Protein AF-A0A2T2STQ1-F1 (afdb_monomer_lite)

Foldseek 3Di:
DDDDDDDDDDDPPPPPVPPVVPPPPPPVPPPPDPDPVPDDDDDDPVVVVVVVVVVVVVCVVVDDDPLCVLVPQDDPVDDDDPPQAGEDDDDPPDDPVVVLVVVPVVDDPVSSRNYDD

pLDDT: mean 80.66, std 19.67, range [35.16, 97.75]

Radius of gyration: 33.22 Å; chains: 1; bounding box: 79×61×68 Å

Secondary structure (DSSP, 8-state):
-------------SSSSSSSTTS--------PPPPGGG--PPPPHHHHHHHHHHHHHHHHHH---GGGHHHHS--TTS---TTSPEE----TTS-HHHHHHHHHHHS-HHHHTTEE-

Structure (mmCIF, N/CA/C/O backbone):
data_AF-A0A2T2STQ1-F1
#
_entry.id   AF-A0A2T2STQ1-F1
#
loop_
_atom_site.group_PDB
_atom_site.id
_atom_site.type_symbol
_atom_site.label_atom_id
_atom_site.label_alt_id
_atom_site.label_comp_id
_atom_site.label_asym_id
_atom_site.label_entity_id
_atom_site.label_seq_id
_atom_site.pdbx_PDB_ins_code
_atom_site.Cartn_x
_atom_site.Cartn_y
_atom_site.Cartn_z
_atom_site.occupancy
_atom_site.B_iso_or_equiv
_atom_site.auth_seq_id
_atom_site.auth_comp_id
_atom_site.auth_asym_id
_atom_site.auth_atom_id
_atom_site.pdbx_PDB_model_num
ATOM 1 N N . MET A 1 1 ? -58.374 -45.430 -30.565 1.00 35.16 1 MET A N 1
ATOM 2 C CA . MET A 1 1 ? -58.250 -46.541 -31.530 1.00 35.16 1 MET A CA 1
ATOM 3 C C . MET A 1 1 ? -57.793 -45.942 -32.848 1.00 35.16 1 MET A C 1
ATOM 5 O O . MET A 1 1 ? -58.450 -45.009 -33.277 1.00 35.16 1 MET A O 1
ATOM 9 N N . SER A 1 2 ? -56.665 -46.427 -33.379 1.00 43.69 2 SER A N 1
ATOM 10 C CA . SER A 1 2 ? -56.074 -46.174 -34.712 1.00 43.69 2 SER A CA 1
ATOM 11 C C . SER A 1 2 ? -55.923 -44.710 -35.171 1.00 43.69 2 SER A C 1
ATOM 13 O O . SER A 1 2 ? -56.900 -44.004 -35.350 1.00 43.69 2 SER A O 1
ATOM 15 N N . MET A 1 3 ? -54.718 -44.139 -35.254 1.00 40.00 3 MET A N 1
ATOM 16 C CA . MET A 1 3 ? -53.593 -44.450 -36.160 1.00 40.00 3 MET A CA 1
ATOM 17 C C . MET A 1 3 ? -53.834 -43.956 -37.600 1.00 40.00 3 MET A C 1
ATOM 19 O O . MET A 1 3 ? -54.911 -44.139 -38.153 1.00 40.00 3 MET A O 1
ATOM 23 N N . MET A 1 4 ? -52.740 -43.440 -38.181 1.00 37.62 4 MET A N 1
ATOM 24 C CA . MET A 1 4 ? -52.478 -43.082 -39.587 1.00 37.62 4 MET A CA 1
ATOM 25 C C . MET A 1 4 ? -52.804 -41.638 -39.999 1.00 37.62 4 MET A C 1
ATOM 27 O O . MET A 1 4 ? -53.871 -41.128 -39.708 1.00 37.62 4 MET A O 1
ATOM 31 N N . HIS A 1 5 ? -52.008 -40.934 -40.804 1.00 41.00 5 HIS A N 1
ATOM 32 C CA . HIS A 1 5 ? -50.563 -40.847 -41.062 1.00 41.00 5 HIS A CA 1
ATOM 33 C C . HIS A 1 5 ? -50.435 -39.790 -42.173 1.00 41.00 5 HIS A C 1
ATOM 35 O O . HIS A 1 5 ? -51.095 -39.949 -43.193 1.00 41.00 5 HIS A O 1
ATOM 41 N N . ARG A 1 6 ? -49.482 -38.850 -42.033 1.00 47.34 6 ARG A N 1
ATOM 42 C CA . ARG A 1 6 ? -48.804 -38.100 -43.124 1.00 47.34 6 ARG A CA 1
ATOM 43 C C . ARG A 1 6 ? -49.718 -37.161 -43.961 1.00 47.34 6 ARG A C 1
ATOM 45 O O . ARG A 1 6 ? -50.908 -37.353 -44.071 1.00 47.34 6 ARG A O 1
ATOM 52 N N . ALA A 1 7 ? -49.257 -36.078 -44.574 1.00 47.31 7 ALA A N 1
ATOM 53 C CA . ALA A 1 7 ? -47.923 -35.702 -44.994 1.00 47.31 7 ALA A CA 1
ATOM 54 C C . ALA A 1 7 ? -47.813 -34.170 -45.108 1.00 47.31 7 ALA A C 1
ATOM 56 O O . ALA A 1 7 ? -48.768 -33.494 -45.469 1.00 47.31 7 ALA A O 1
ATOM 57 N N . SER A 1 8 ? -46.591 -33.685 -44.890 1.00 58.44 8 SER A N 1
ATOM 58 C CA . SER A 1 8 ? -45.839 -32.859 -45.840 1.00 58.44 8 SER A CA 1
ATOM 59 C C . SER A 1 8 ? -46.556 -31.686 -46.514 1.00 58.44 8 SER A C 1
ATOM 61 O O . SER A 1 8 ? -47.348 -31.865 -47.437 1.00 58.44 8 SER A O 1
ATOM 63 N N . ARG A 1 9 ? -46.106 -30.480 -46.152 1.00 54.28 9 ARG A N 1
ATOM 64 C CA . ARG A 1 9 ? -45.604 -29.468 -47.099 1.00 54.28 9 ARG A CA 1
ATOM 65 C C . ARG A 1 9 ? -44.900 -28.366 -46.308 1.00 54.28 9 ARG A C 1
ATOM 67 O O . ARG A 1 9 ? -45.473 -27.327 -45.999 1.00 54.28 9 ARG A O 1
ATOM 74 N N . TRP A 1 10 ? -43.635 -28.616 -45.974 1.00 50.09 10 TRP A N 1
ATOM 75 C CA . TRP A 1 10 ? -42.689 -27.550 -45.657 1.00 50.09 10 TRP A CA 1
ATOM 76 C C . TRP A 1 10 ? -42.595 -26.631 -46.877 1.00 50.09 10 TRP A C 1
ATOM 78 O O . TRP A 1 10 ? -42.087 -27.027 -47.924 1.00 50.09 10 TRP A O 1
ATOM 88 N N . ARG A 1 11 ? -43.140 -25.418 -46.763 1.00 52.25 11 ARG A N 1
ATOM 89 C CA . ARG A 1 11 ? -42.864 -24.344 -47.716 1.00 52.25 11 ARG A CA 1
ATOM 90 C C . ARG A 1 11 ? -41.551 -23.677 -47.288 1.00 52.25 11 ARG A C 1
ATOM 92 O O . ARG A 1 11 ? -41.442 -23.278 -46.129 1.00 52.25 11 ARG A O 1
ATOM 99 N N . PRO A 1 12 ? -40.548 -23.595 -48.177 1.00 46.56 12 PRO A N 1
ATOM 100 C CA . PRO A 1 12 ? -39.194 -23.188 -47.834 1.00 46.56 12 PRO A CA 1
ATOM 101 C C . PRO A 1 12 ? -39.130 -21.664 -47.708 1.00 46.56 12 PRO A C 1
ATOM 103 O O . PRO A 1 12 ? -38.750 -20.969 -48.641 1.00 46.56 12 PRO A O 1
ATOM 106 N N . LEU A 1 13 ? -39.511 -21.135 -46.546 1.00 48.28 13 LEU A N 1
ATOM 107 C CA . LEU A 1 13 ? -39.295 -19.725 -46.199 1.00 48.28 13 LEU A CA 1
ATOM 108 C C . LEU A 1 13 ? -38.032 -19.530 -45.336 1.00 48.28 13 LEU A C 1
ATOM 110 O O . LEU A 1 13 ? -37.905 -18.539 -44.632 1.00 48.28 13 LEU A O 1
ATOM 114 N N . GLY A 1 14 ? -37.113 -20.503 -45.345 1.00 48.06 14 GLY A N 1
ATOM 115 C CA . GLY A 1 14 ? -35.886 -20.495 -44.536 1.00 48.06 14 GLY A CA 1
ATOM 116 C C . GLY A 1 14 ? -34.608 -20.134 -45.299 1.00 48.06 14 GLY A C 1
ATOM 117 O O . GLY A 1 14 ? -33.546 -20.078 -44.695 1.00 48.06 14 GLY A O 1
ATOM 118 N N . LEU A 1 15 ? -34.680 -19.900 -46.614 1.00 50.19 15 LEU A N 1
ATOM 119 C CA . LEU A 1 15 ? -33.489 -19.761 -47.469 1.00 50.19 15 LEU A CA 1
ATOM 120 C C . LEU A 1 15 ? -33.239 -18.349 -48.016 1.00 50.19 15 LEU A C 1
ATOM 122 O O . LEU A 1 15 ? -32.297 -18.154 -48.773 1.00 50.19 15 LEU A O 1
ATOM 126 N N . LEU A 1 16 ? -34.021 -17.351 -47.593 1.00 47.16 16 LEU A N 1
ATOM 127 C CA . LEU A 1 16 ? -33.822 -15.950 -47.996 1.00 47.16 16 LEU A CA 1
ATOM 128 C C . LEU A 1 16 ? -33.414 -15.015 -46.846 1.00 47.16 16 LEU A C 1
ATOM 130 O O . LEU A 1 16 ? -33.264 -13.820 -47.065 1.00 47.16 16 LEU A O 1
ATOM 134 N N . LEU A 1 17 ? -33.166 -15.553 -45.643 1.00 44.94 17 LEU A N 1
ATOM 135 C CA . LEU A 1 17 ? -32.626 -14.786 -44.507 1.00 44.94 17 LEU A CA 1
ATOM 136 C C . LEU A 1 17 ? -31.167 -15.135 -44.151 1.00 44.94 17 LEU A C 1
ATOM 138 O O . LEU A 1 17 ? -30.590 -14.519 -43.263 1.00 44.94 17 LEU A O 1
ATOM 142 N N . LEU A 1 18 ? -30.561 -16.110 -44.837 1.00 46.88 18 LEU A N 1
ATOM 143 C CA . LEU A 1 18 ? -29.187 -16.577 -44.584 1.00 46.88 18 LEU A CA 1
ATOM 144 C C . LEU A 1 18 ? -28.163 -16.100 -45.628 1.00 46.88 18 LEU A C 1
ATOM 146 O O . LEU A 1 18 ? -26.974 -16.348 -45.466 1.00 46.88 18 LEU A O 1
ATOM 150 N N . ALA A 1 19 ? -28.594 -15.381 -46.669 1.00 46.22 19 ALA A N 1
ATOM 151 C CA . ALA A 1 19 ? -27.698 -14.839 -47.696 1.00 46.22 19 ALA A CA 1
ATOM 152 C C . ALA A 1 19 ? -27.248 -13.386 -47.433 1.00 46.22 19 ALA A C 1
ATOM 154 O O . ALA A 1 19 ? -26.395 -12.877 -48.152 1.00 46.22 19 ALA A O 1
ATOM 155 N N . THR A 1 20 ? -27.775 -12.712 -46.405 1.00 47.44 20 THR A N 1
ATOM 156 C CA . THR A 1 20 ? -27.404 -11.322 -46.067 1.00 47.44 20 THR A CA 1
ATOM 157 C C . THR A 1 20 ? -26.414 -11.198 -44.907 1.00 47.44 20 THR A C 1
ATOM 159 O O . THR A 1 20 ? -25.886 -10.115 -44.686 1.00 47.44 20 THR A O 1
ATOM 162 N N . LEU A 1 21 ? -26.088 -12.289 -44.204 1.00 47.88 21 LEU A N 1
ATOM 163 C CA . LEU A 1 21 ? -25.093 -12.287 -43.117 1.00 47.88 21 LEU A CA 1
ATOM 164 C C . LEU A 1 21 ? -23.650 -12.567 -43.576 1.00 47.88 21 LEU A C 1
ATOM 166 O O . LEU A 1 21 ? -22.741 -12.563 -42.753 1.00 47.88 21 LEU A O 1
ATOM 170 N N . ALA A 1 22 ? -23.427 -12.786 -44.875 1.00 49.31 22 ALA A N 1
ATOM 171 C CA . ALA A 1 22 ? -22.104 -13.079 -45.436 1.00 49.31 22 ALA A CA 1
ATOM 172 C C . ALA A 1 22 ? -21.479 -11.917 -46.233 1.00 49.31 22 ALA A C 1
ATOM 174 O O . ALA A 1 22 ? -20.391 -12.076 -46.777 1.00 49.31 22 ALA A O 1
ATOM 175 N N . LEU A 1 23 ? -22.109 -10.736 -46.272 1.00 49.59 23 LEU A N 1
ATOM 176 C CA . LEU A 1 23 ? -21.395 -9.495 -46.585 1.00 49.59 23 LEU A CA 1
ATOM 177 C C . LEU A 1 23 ? -20.936 -8.894 -45.262 1.00 49.59 23 LEU A C 1
ATOM 179 O O . LEU A 1 23 ? -21.501 -7.924 -44.764 1.00 49.59 23 LEU A O 1
ATOM 183 N N . GLY A 1 24 ? -19.935 -9.541 -44.663 1.00 47.22 24 GLY A N 1
ATOM 184 C CA . GLY A 1 24 ? -19.193 -8.957 -43.561 1.00 47.22 24 GLY A CA 1
ATOM 185 C C . GLY A 1 24 ? -18.721 -7.583 -44.006 1.00 47.22 24 GLY A C 1
ATOM 186 O O . GLY A 1 24 ? -17.944 -7.472 -44.955 1.00 47.22 24 GLY A O 1
ATOM 187 N N . SER A 1 25 ? -19.237 -6.545 -43.353 1.00 53.44 25 SER A N 1
ATOM 188 C CA . SER A 1 25 ? -18.688 -5.203 -43.424 1.00 53.44 25 SER A CA 1
ATOM 189 C C . SER A 1 25 ? -17.228 -5.290 -43.004 1.00 53.44 25 SER A C 1
ATOM 191 O O . SER A 1 25 ? -16.892 -5.156 -41.830 1.00 53.44 25 SER A O 1
ATOM 193 N N . GLY A 1 26 ? -16.352 -5.504 -43.981 1.00 52.03 26 GLY A N 1
ATOM 194 C CA . GLY A 1 26 ? -14.968 -5.083 -43.938 1.00 52.03 26 GLY A CA 1
ATOM 195 C C . GLY A 1 26 ? -14.961 -3.563 -43.927 1.00 52.03 26 GLY A C 1
ATOM 196 O O . GLY A 1 26 ? -14.528 -2.928 -44.882 1.00 52.03 26 GLY A O 1
ATOM 197 N N . ALA A 1 27 ? -15.481 -2.968 -42.852 1.00 57.50 27 ALA A N 1
ATOM 198 C CA . ALA A 1 27 ? -15.001 -1.677 -42.433 1.00 57.50 27 ALA A CA 1
ATOM 199 C C . ALA A 1 27 ? -13.532 -1.935 -42.112 1.00 57.50 27 ALA A C 1
ATOM 201 O O . ALA A 1 27 ? -13.199 -2.431 -41.036 1.00 57.50 27 ALA A O 1
ATOM 202 N N . ALA A 1 28 ? -12.665 -1.699 -43.099 1.00 59.12 28 ALA A N 1
ATOM 203 C CA . ALA A 1 28 ? -11.269 -1.442 -42.834 1.00 59.12 28 ALA A CA 1
ATOM 204 C C . ALA A 1 28 ? -11.284 -0.431 -41.693 1.00 59.12 28 ALA A C 1
ATOM 206 O O . ALA A 1 28 ? -11.783 0.683 -41.875 1.00 59.12 28 ALA A O 1
ATOM 207 N N . MET A 1 29 ? -10.885 -0.863 -40.492 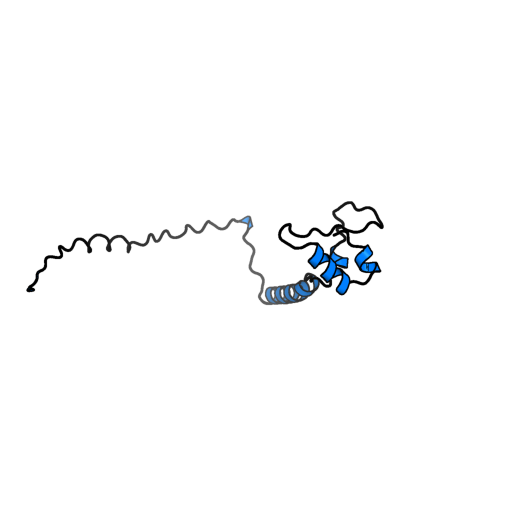1.00 62.56 29 MET A N 1
ATOM 208 C CA . MET A 1 29 ? -10.745 0.058 -39.379 1.00 62.56 29 MET A CA 1
ATOM 209 C C . MET A 1 29 ? -9.876 1.183 -39.915 1.00 62.56 29 MET A C 1
ATOM 211 O O . MET A 1 29 ? -8.752 0.928 -40.347 1.00 62.56 29 MET A O 1
ATOM 215 N N . ALA A 1 30 ? -10.435 2.390 -40.002 1.00 63.69 30 ALA A N 1
ATOM 216 C CA . ALA A 1 30 ? -9.681 3.553 -40.413 1.00 63.69 30 ALA A CA 1
ATOM 217 C C . ALA A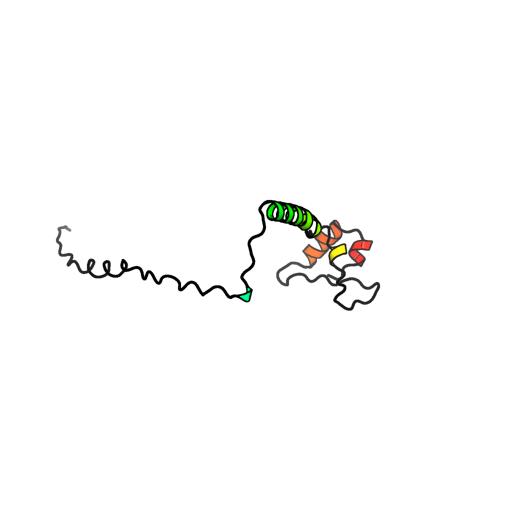 1 30 ? -8.552 3.685 -39.394 1.00 63.69 30 ALA A C 1
ATOM 219 O O . ALA A 1 30 ? -8.778 4.086 -38.253 1.00 63.69 30 ALA A O 1
ATOM 220 N N . GLN A 1 31 ? -7.361 3.232 -39.777 1.00 65.94 31 GLN A N 1
ATOM 221 C CA . GLN A 1 31 ? -6.183 3.295 -38.939 1.00 65.94 31 GLN A CA 1
ATOM 222 C C . GLN A 1 31 ? -5.914 4.786 -38.766 1.00 65.94 31 GLN A C 1
ATOM 224 O O . GLN A 1 31 ? -5.542 5.462 -39.727 1.00 65.94 31 GLN A O 1
ATOM 229 N N . GLN A 1 32 ? -6.231 5.319 -37.582 1.00 66.81 32 GLN A N 1
ATOM 230 C CA . GLN A 1 32 ? -6.003 6.725 -37.275 1.00 66.81 32 GLN A CA 1
ATOM 231 C C . GLN A 1 32 ? -4.551 7.046 -37.621 1.00 66.81 32 GLN A C 1
ATOM 233 O O . GLN A 1 32 ? -3.638 6.309 -37.237 1.00 66.81 32 GLN A O 1
ATOM 238 N N . ALA A 1 33 ? -4.352 8.107 -38.407 1.00 74.44 33 ALA A N 1
ATOM 239 C CA . ALA A 1 33 ? -3.018 8.533 -38.788 1.00 74.44 33 ALA A CA 1
ATOM 240 C C . ALA A 1 33 ? -2.203 8.744 -37.500 1.00 74.44 33 ALA A C 1
ATOM 242 O O . ALA A 1 33 ? -2.676 9.456 -36.611 1.00 74.44 33 ALA A O 1
ATOM 243 N N . PRO A 1 34 ? -1.026 8.108 -37.363 1.00 72.56 34 PRO A N 1
ATOM 244 C CA . PRO A 1 34 ? -0.253 8.194 -36.135 1.00 72.56 34 PRO A CA 1
ATOM 245 C C . PRO A 1 34 ? 0.109 9.653 -35.868 1.00 72.56 34 PRO A C 1
ATOM 247 O O . PRO A 1 34 ? 0.665 10.317 -36.754 1.00 72.56 34 PRO A O 1
ATOM 250 N N . ASP A 1 35 ? -0.213 10.125 -34.662 1.00 79.62 35 ASP A N 1
ATOM 251 C CA . ASP A 1 35 ? 0.093 11.475 -34.196 1.00 79.62 35 ASP A CA 1
ATOM 252 C C . ASP A 1 35 ? 1.603 11.731 -34.376 1.00 79.62 35 ASP A C 1
ATOM 254 O O . ASP A 1 35 ? 2.422 10.932 -33.908 1.00 79.62 35 ASP A O 1
ATOM 258 N N . PRO A 1 36 ? 2.017 12.798 -35.086 1.00 75.62 36 PRO A N 1
ATOM 259 C CA . PRO A 1 36 ? 3.432 13.088 -35.301 1.00 75.62 36 PRO A CA 1
ATOM 260 C C . PRO A 1 36 ? 4.221 13.238 -33.991 1.00 75.62 36 PRO A C 1
ATOM 262 O O . PRO A 1 36 ? 5.429 13.013 -34.003 1.00 75.62 36 PRO A O 1
ATOM 265 N N . THR A 1 37 ? 3.561 13.551 -32.870 1.00 78.19 37 THR A N 1
ATOM 266 C CA . THR A 1 37 ? 4.187 13.668 -31.543 1.00 78.19 37 THR A CA 1
ATOM 267 C C . THR A 1 37 ? 4.467 12.324 -30.863 1.00 78.19 37 THR A C 1
ATOM 269 O O . THR A 1 37 ? 5.274 12.272 -29.939 1.00 78.19 37 THR A O 1
ATOM 272 N N . THR A 1 38 ? 3.883 11.217 -31.337 1.00 79.75 38 THR A N 1
ATOM 273 C CA . THR A 1 38 ? 4.126 9.860 -30.797 1.00 79.75 38 THR A CA 1
ATOM 274 C C . THR A 1 38 ? 5.096 9.034 -31.642 1.00 79.75 38 THR A C 1
ATOM 276 O O . THR A 1 38 ? 5.333 7.858 -31.358 1.00 79.75 38 THR A O 1
ATOM 279 N N . ARG A 1 39 ? 5.713 9.627 -32.674 1.00 79.25 39 ARG A N 1
ATOM 280 C CA . ARG A 1 39 ? 6.720 8.941 -33.495 1.00 79.25 39 ARG A CA 1
ATOM 281 C C . ARG A 1 39 ? 8.069 8.923 -32.792 1.00 79.25 39 ARG A C 1
ATOM 283 O O . ARG A 1 39 ? 8.863 9.851 -32.910 1.00 79.25 39 ARG A O 1
ATOM 290 N N . VAL A 1 40 ? 8.341 7.817 -32.113 1.00 82.75 40 VAL A N 1
ATOM 291 C CA . VAL A 1 40 ? 9.648 7.519 -31.526 1.00 82.75 40 VAL A CA 1
ATOM 292 C C . VAL A 1 40 ? 10.297 6.398 -32.328 1.00 82.75 40 VAL A C 1
ATOM 294 O O . VAL A 1 40 ? 9.643 5.408 -32.658 1.00 82.75 40 VAL A O 1
ATOM 297 N N . ALA A 1 41 ? 11.578 6.552 -32.672 1.00 88.12 41 ALA A N 1
ATOM 298 C CA . ALA A 1 41 ? 12.327 5.462 -33.286 1.00 88.12 41 ALA A CA 1
ATOM 299 C C . ALA A 1 41 ? 12.361 4.262 -32.321 1.00 88.12 41 ALA A C 1
ATOM 301 O O . ALA A 1 41 ? 12.564 4.466 -31.117 1.00 88.12 41 ALA A O 1
ATOM 302 N N . PRO A 1 42 ? 12.165 3.025 -32.811 1.00 87.56 42 PRO A N 1
ATOM 303 C CA . PRO A 1 42 ? 12.228 1.856 -31.950 1.00 87.56 42 PRO A CA 1
ATOM 304 C C . PRO A 1 42 ? 13.637 1.719 -31.348 1.00 87.56 42 PRO A C 1
ATOM 306 O O . PRO A 1 42 ? 14.628 2.026 -32.019 1.00 87.56 42 PRO A O 1
ATOM 309 N N . PRO A 1 43 ? 13.753 1.274 -30.085 1.00 91.19 43 PRO A N 1
ATOM 310 C CA . PRO A 1 43 ? 15.049 1.043 -29.459 1.00 91.19 43 PRO A CA 1
ATOM 311 C C . PRO A 1 43 ? 15.818 -0.071 -30.182 1.00 91.19 43 PRO A C 1
ATOM 313 O O . PRO A 1 43 ? 15.220 -0.981 -30.759 1.00 91.19 43 PRO A O 1
ATOM 316 N N . THR A 1 44 ? 17.152 -0.021 -30.120 1.00 96.06 44 THR A N 1
ATOM 317 C CA . THR A 1 44 ? 17.987 -1.124 -30.616 1.00 96.06 44 THR A CA 1
ATOM 318 C C . THR A 1 44 ? 17.745 -2.392 -29.786 1.00 96.06 44 THR A C 1
ATOM 320 O O . THR A 1 44 ? 17.336 -2.278 -28.622 1.00 96.06 44 THR A O 1
ATOM 323 N N . PRO A 1 45 ? 18.004 -3.594 -30.333 1.00 96.00 45 PRO A N 1
ATOM 324 C CA . PRO A 1 45 ? 17.845 -4.848 -29.595 1.00 96.00 45 PRO A CA 1
ATOM 325 C C . PRO A 1 45 ? 18.590 -4.864 -28.253 1.00 96.00 45 PRO A C 1
ATOM 327 O O . PRO A 1 45 ? 18.010 -5.219 -27.233 1.00 96.00 45 PRO A O 1
ATOM 330 N N . GLU A 1 46 ? 19.825 -4.362 -28.213 1.00 96.38 46 GLU A N 1
ATOM 331 C CA . GLU A 1 46 ? 20.661 -4.331 -27.004 1.00 96.38 46 GLU A CA 1
ATOM 332 C C . GLU A 1 46 ? 20.060 -3.415 -25.928 1.00 96.38 46 GLU A C 1
ATOM 334 O O . GLU A 1 46 ? 20.098 -3.707 -24.728 1.00 96.38 46 GLU A O 1
ATOM 339 N N . ARG A 1 47 ? 19.462 -2.293 -26.355 1.00 96.19 47 ARG A N 1
ATOM 340 C CA . ARG A 1 47 ? 18.761 -1.375 -25.453 1.00 96.19 47 ARG A CA 1
ATOM 341 C C . ARG A 1 47 ? 17.475 -1.999 -24.924 1.00 96.19 47 ARG A C 1
ATOM 343 O O . ARG A 1 47 ? 17.144 -1.798 -23.760 1.00 96.19 47 ARG A O 1
ATOM 350 N N . LEU A 1 48 ? 16.772 -2.761 -25.757 1.00 96.81 48 LEU A N 1
ATOM 351 C CA . LEU A 1 48 ? 15.592 -3.532 -25.367 1.00 96.81 48 LEU A CA 1
ATOM 352 C C . LEU A 1 48 ? 15.932 -4.578 -24.303 1.00 96.81 48 LEU A 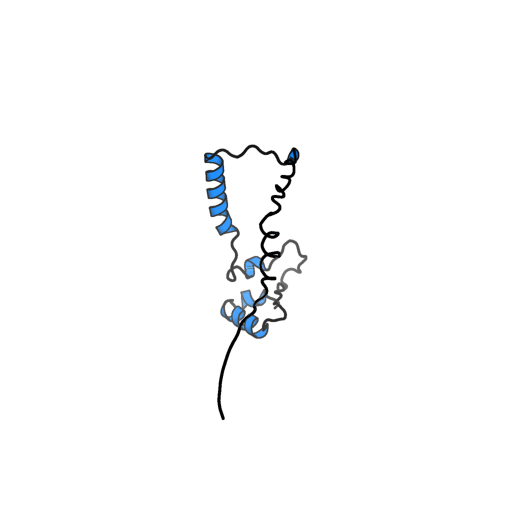C 1
ATOM 354 O O . LEU A 1 48 ? 15.231 -4.665 -23.298 1.00 96.81 48 LEU A O 1
ATOM 358 N N . ASP A 1 49 ? 17.028 -5.312 -24.473 1.00 97.62 49 ASP A N 1
ATOM 359 C CA . ASP A 1 49 ? 17.461 -6.321 -23.503 1.00 97.62 49 ASP A CA 1
ATOM 360 C C . ASP A 1 49 ? 17.927 -5.689 -22.188 1.00 97.62 49 ASP A C 1
ATOM 362 O O . ASP A 1 49 ? 17.575 -6.165 -21.108 1.00 97.62 49 ASP A O 1
ATOM 366 N N . THR A 1 50 ? 18.616 -4.547 -22.261 1.00 97.75 50 THR A N 1
ATOM 367 C CA . THR A 1 50 ? 18.966 -3.753 -21.073 1.00 97.75 50 THR A CA 1
ATOM 368 C C . THR A 1 50 ? 17.717 -3.303 -20.311 1.00 97.75 50 THR A C 1
ATOM 370 O O . THR A 1 50 ? 17.667 -3.404 -19.085 1.00 97.75 50 THR A O 1
ATOM 373 N N . LEU A 1 51 ? 16.692 -2.824 -21.026 1.00 96.88 51 LEU A N 1
ATOM 374 C CA . LEU A 1 51 ? 15.430 -2.399 -20.420 1.00 96.88 51 LEU A CA 1
ATOM 375 C C . LEU A 1 51 ? 14.684 -3.569 -19.779 1.00 96.88 51 LEU A C 1
ATOM 377 O O . LEU A 1 51 ? 14.213 -3.425 -18.656 1.00 96.88 51 LEU A O 1
ATOM 381 N N . ARG A 1 52 ? 14.613 -4.726 -20.447 1.00 97.00 52 ARG A N 1
ATOM 382 C CA . ARG A 1 52 ? 14.002 -5.939 -19.882 1.00 97.00 52 ARG A CA 1
ATOM 383 C C . ARG A 1 52 ? 14.689 -6.349 -18.584 1.00 97.00 52 ARG A C 1
ATOM 385 O O . ARG A 1 52 ? 14.022 -6.487 -17.569 1.00 97.00 52 ARG A O 1
ATOM 392 N N . ALA A 1 53 ? 16.021 -6.420 -18.587 1.00 96.88 53 ALA A N 1
ATOM 393 C CA . ALA A 1 53 ? 16.790 -6.782 -17.399 1.00 96.88 53 ALA A CA 1
ATOM 394 C C . ALA A 1 53 ? 16.611 -5.784 -16.240 1.00 96.88 53 ALA A C 1
ATOM 396 O O . ALA A 1 53 ? 16.599 -6.180 -15.074 1.00 96.88 53 ALA A O 1
ATOM 397 N N . TYR A 1 54 ? 16.485 -4.489 -16.547 1.00 96.81 54 TYR A N 1
ATOM 398 C CA . TYR A 1 54 ? 16.156 -3.473 -15.549 1.00 96.81 54 TYR A CA 1
ATOM 399 C C . TYR A 1 54 ? 14.755 -3.696 -14.972 1.00 96.81 54 TYR A C 1
ATOM 401 O O . TYR A 1 54 ? 14.614 -3.780 -13.757 1.00 96.81 54 TYR A O 1
ATOM 409 N N . ILE A 1 55 ? 13.747 -3.845 -15.833 1.00 97.00 55 ILE A N 1
ATOM 410 C CA . ILE A 1 55 ? 12.350 -4.049 -15.439 1.00 97.00 55 ILE A CA 1
ATOM 411 C C . ILE A 1 55 ? 12.216 -5.290 -14.551 1.00 97.00 55 ILE A C 1
ATOM 413 O O . ILE A 1 55 ? 11.662 -5.194 -13.458 1.00 97.00 55 ILE A O 1
ATOM 417 N N . ASP A 1 56 ? 12.786 -6.421 -14.972 1.00 96.00 56 ASP A N 1
ATOM 418 C CA . ASP A 1 56 ? 12.738 -7.680 -14.222 1.00 96.00 56 ASP A CA 1
ATOM 419 C C . ASP A 1 56 ? 13.348 -7.530 -12.824 1.00 96.00 56 ASP A C 1
ATOM 421 O O . ASP A 1 56 ? 12.789 -8.003 -11.834 1.00 96.00 56 ASP A O 1
ATOM 425 N N . ARG A 1 57 ? 14.474 -6.814 -12.718 1.00 95.50 57 ARG A N 1
ATOM 426 C CA . ARG A 1 57 ? 15.111 -6.519 -11.430 1.00 95.50 57 ARG A CA 1
ATOM 427 C C . ARG A 1 57 ? 14.250 -5.600 -10.566 1.00 95.50 57 ARG A C 1
ATOM 429 O O . ARG A 1 57 ? 14.122 -5.828 -9.367 1.00 95.50 57 ARG A O 1
ATOM 436 N N . THR A 1 58 ? 13.695 -4.550 -11.160 1.00 96.50 58 THR A N 1
ATOM 437 C CA . THR A 1 58 ? 12.959 -3.508 -10.440 1.00 96.50 58 THR A CA 1
ATOM 438 C C . THR A 1 58 ? 11.609 -3.999 -9.933 1.00 96.50 58 THR A C 1
ATOM 440 O O . THR A 1 58 ? 11.195 -3.579 -8.853 1.00 96.50 58 THR A O 1
ATOM 443 N N . TRP A 1 59 ? 10.949 -4.930 -10.630 1.00 95.94 59 TRP A N 1
ATOM 444 C CA . TRP A 1 59 ? 9.696 -5.511 -10.142 1.00 95.94 59 TRP A CA 1
ATOM 445 C C . TRP A 1 59 ? 9.841 -6.158 -8.768 1.00 95.94 59 TRP A C 1
ATOM 447 O O . TRP A 1 59 ? 8.957 -5.981 -7.935 1.00 95.94 59 TRP A O 1
ATOM 457 N N . GLY A 1 60 ? 10.964 -6.825 -8.486 1.00 91.19 60 GLY A N 1
ATOM 458 C CA . GLY A 1 60 ? 11.230 -7.374 -7.154 1.00 91.19 60 GLY A CA 1
ATOM 459 C C . GLY A 1 60 ? 11.245 -6.296 -6.066 1.00 91.19 60 GLY A C 1
ATOM 460 O O . GLY A 1 60 ? 10.627 -6.469 -5.025 1.00 91.19 60 GLY A O 1
ATOM 461 N N . THR A 1 61 ? 11.876 -5.149 -6.333 1.00 89.50 61 THR A N 1
ATOM 462 C CA . THR A 1 61 ? 11.935 -4.013 -5.395 1.00 89.50 61 THR A CA 1
ATOM 463 C C . THR A 1 61 ? 10.576 -3.354 -5.161 1.00 89.50 61 THR A C 1
ATOM 465 O O . THR A 1 61 ? 10.320 -2.862 -4.065 1.00 89.50 61 THR A O 1
ATOM 468 N N . LEU A 1 62 ? 9.718 -3.315 -6.182 1.00 91.94 62 LEU A N 1
ATOM 469 C CA . LEU A 1 62 ? 8.389 -2.695 -6.112 1.00 91.94 62 LEU A CA 1
ATOM 470 C C . LEU A 1 62 ? 7.300 -3.651 -5.617 1.00 91.94 62 LEU A C 1
ATOM 472 O O . LEU A 1 62 ? 6.197 -3.210 -5.304 1.00 91.94 62 LEU A O 1
ATOM 476 N N . THR A 1 63 ? 7.587 -4.951 -5.571 1.00 89.50 63 THR A N 1
ATOM 477 C CA . THR A 1 63 ? 6.638 -5.936 -5.061 1.00 89.50 63 THR A CA 1
ATOM 478 C C . THR A 1 63 ? 6.445 -5.705 -3.567 1.00 89.50 63 THR A C 1
ATOM 480 O O . THR A 1 63 ? 7.399 -5.452 -2.831 1.00 89.50 63 THR A O 1
ATOM 483 N N . ARG A 1 64 ? 5.187 -5.757 -3.136 1.00 86.75 64 ARG A N 1
ATOM 484 C CA . ARG A 1 64 ? 4.781 -5.691 -1.736 1.00 86.75 64 ARG A CA 1
ATOM 485 C C . ARG A 1 64 ? 3.848 -6.851 -1.438 1.00 86.75 64 ARG A C 1
ATOM 487 O O . ARG A 1 64 ? 3.109 -7.317 -2.308 1.00 86.75 64 ARG A O 1
ATOM 494 N N . SER A 1 65 ? 3.907 -7.312 -0.207 1.00 85.50 65 SER A N 1
ATOM 495 C CA . SER A 1 65 ? 3.132 -8.410 0.339 1.00 85.50 65 SER A CA 1
ATOM 496 C C . SER A 1 65 ? 2.527 -7.996 1.679 1.00 85.50 65 SER A C 1
ATOM 498 O O . SER A 1 65 ? 2.739 -6.885 2.160 1.00 85.50 65 SER A O 1
ATOM 500 N N . HIS A 1 66 ? 1.767 -8.897 2.299 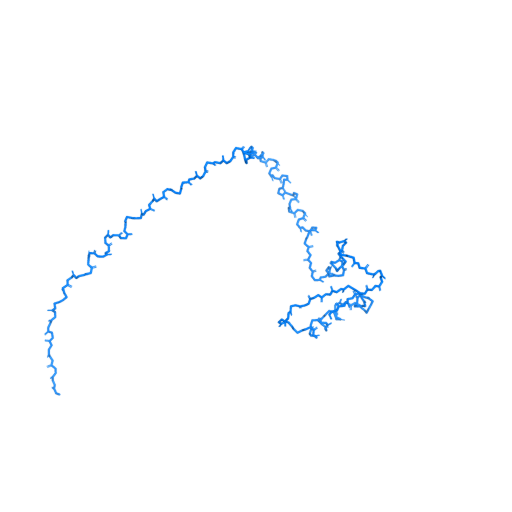1.00 81.56 66 HIS A N 1
ATOM 501 C CA . HIS A 1 66 ? 1.237 -8.649 3.641 1.00 81.56 66 HIS A CA 1
ATOM 502 C C . HIS A 1 66 ? 2.342 -8.586 4.704 1.00 81.56 66 HIS A C 1
ATOM 504 O O . HIS A 1 66 ? 2.124 -7.981 5.750 1.00 81.56 66 HIS A O 1
ATOM 510 N N . ASP A 1 67 ? 3.513 -9.167 4.432 1.00 83.69 67 ASP A N 1
ATOM 511 C CA . ASP A 1 67 ? 4.661 -9.116 5.341 1.00 83.69 67 ASP A CA 1
ATOM 512 C C . ASP A 1 67 ? 5.252 -7.697 5.413 1.00 83.69 67 ASP A C 1
ATOM 514 O O . ASP A 1 67 ? 5.843 -7.320 6.420 1.00 83.69 67 ASP A O 1
ATOM 518 N N . ASP A 1 68 ? 5.012 -6.877 4.385 1.00 89.12 68 ASP A N 1
ATOM 519 C CA . ASP A 1 68 ? 5.485 -5.493 4.298 1.00 89.12 68 ASP A CA 1
ATOM 520 C C . ASP A 1 68 ? 4.480 -4.485 4.889 1.00 89.12 68 ASP A C 1
ATOM 522 O O . ASP A 1 68 ? 4.657 -3.277 4.736 1.00 89.12 68 ASP A O 1
ATOM 526 N N . LEU A 1 69 ? 3.404 -4.954 5.545 1.00 89.69 69 LEU A N 1
ATOM 527 C CA . LEU A 1 69 ? 2.294 -4.109 6.006 1.00 89.69 69 LEU A CA 1
ATOM 528 C C . LEU A 1 69 ? 2.773 -2.903 6.821 1.00 89.69 69 LEU A C 1
ATOM 530 O O . LEU A 1 69 ? 2.347 -1.786 6.555 1.00 89.69 69 LEU A O 1
ATOM 534 N N . LEU A 1 70 ? 3.661 -3.113 7.794 1.00 92.31 70 LEU A N 1
ATOM 535 C CA . LEU A 1 70 ? 4.122 -2.034 8.673 1.00 92.31 70 LEU A CA 1
ATOM 536 C C . LEU A 1 70 ? 4.996 -1.008 7.951 1.00 92.31 70 LEU A C 1
ATOM 538 O O . LEU A 1 70 ? 4.944 0.168 8.290 1.00 92.31 70 LEU A O 1
ATOM 542 N N . GLU A 1 71 ? 5.775 -1.434 6.953 1.00 92.06 71 GLU A N 1
ATOM 543 C CA . GLU A 1 71 ? 6.535 -0.513 6.098 1.00 92.06 71 GLU A CA 1
ATOM 544 C C . GLU A 1 71 ? 5.593 0.282 5.185 1.00 92.06 71 GLU A C 1
ATOM 546 O O . GLU A 1 71 ? 5.872 1.432 4.858 1.00 92.06 71 GLU A O 1
ATOM 551 N N . ALA A 1 72 ? 4.475 -0.324 4.779 1.00 91.56 72 ALA A N 1
ATOM 552 C CA . ALA A 1 72 ? 3.513 0.264 3.856 1.00 91.56 72 ALA A CA 1
ATOM 553 C C . ALA A 1 72 ? 2.460 1.169 4.521 1.00 91.56 72 ALA A C 1
ATOM 555 O O . ALA A 1 72 ? 1.779 1.902 3.808 1.00 91.56 72 ALA A O 1
ATOM 556 N N . LEU A 1 73 ? 2.289 1.100 5.847 1.00 92.62 73 LEU A N 1
ATOM 557 C CA . LEU A 1 73 ? 1.309 1.914 6.577 1.00 92.62 73 LEU A CA 1
ATOM 558 C C . LEU A 1 73 ? 1.634 3.418 6.561 1.00 92.62 73 LEU A C 1
ATOM 560 O O . LEU A 1 73 ? 0.711 4.197 6.318 1.00 92.62 73 LEU A O 1
ATOM 564 N N . PRO A 1 74 ? 2.889 3.856 6.793 1.00 93.38 74 PRO A N 1
ATOM 565 C CA . PRO A 1 74 ? 3.236 5.266 6.696 1.00 93.38 74 PRO A CA 1
ATOM 566 C C . PRO A 1 74 ? 3.099 5.799 5.267 1.00 93.38 74 PRO A C 1
ATOM 568 O O . PRO A 1 74 ? 3.756 5.312 4.348 1.00 93.38 74 PRO A O 1
ATOM 571 N N . ASP A 1 75 ? 2.296 6.848 5.094 1.00 91.88 75 ASP A N 1
ATOM 572 C CA . ASP A 1 75 ? 2.155 7.572 3.827 1.00 91.88 75 ASP A CA 1
ATOM 573 C C . ASP A 1 75 ? 2.648 9.011 4.006 1.00 91.88 75 ASP A C 1
ATOM 575 O O . ASP A 1 75 ? 2.025 9.817 4.695 1.00 91.88 75 ASP A O 1
ATOM 579 N N . ASP A 1 76 ? 3.773 9.341 3.371 1.00 91.69 76 ASP A N 1
ATOM 580 C CA . ASP A 1 76 ? 4.397 10.667 3.431 1.00 91.69 76 ASP A CA 1
ATOM 581 C C . ASP A 1 76 ? 3.562 11.765 2.757 1.00 91.69 76 ASP A C 1
ATOM 583 O O . ASP A 1 76 ? 3.848 12.955 2.907 1.00 91.69 76 ASP A O 1
ATOM 587 N N . LYS A 1 77 ? 2.514 11.379 2.026 1.00 91.88 77 LYS A N 1
ATOM 588 C CA . LYS A 1 77 ? 1.568 12.301 1.395 1.00 91.88 77 LYS A CA 1
ATOM 589 C C . LYS A 1 77 ? 0.419 12.680 2.318 1.00 91.88 77 LYS A C 1
ATOM 591 O O . LYS A 1 77 ? -0.361 13.559 1.949 1.00 91.88 77 LYS A O 1
ATOM 596 N N . ILE A 1 78 ? 0.283 12.015 3.464 1.00 91.38 78 ILE A N 1
ATOM 597 C CA . ILE A 1 78 ? -0.798 12.230 4.419 1.00 91.38 78 ILE A CA 1
ATOM 598 C C . ILE A 1 78 ? -0.214 12.806 5.705 1.00 91.38 78 ILE A C 1
ATOM 600 O O . ILE A 1 78 ? 0.689 12.230 6.308 1.00 91.38 78 ILE A O 1
ATOM 604 N N . ASP A 1 79 ? -0.761 13.939 6.145 1.00 93.19 79 ASP A N 1
ATOM 605 C CA . ASP A 1 79 ? -0.434 14.481 7.460 1.00 93.19 79 ASP A CA 1
ATOM 606 C C . ASP A 1 79 ? -0.846 13.469 8.538 1.00 93.19 79 ASP A C 1
ATOM 608 O O . ASP A 1 79 ? -2.008 13.065 8.629 1.00 93.19 79 ASP A O 1
ATOM 612 N N . HIS A 1 80 ? 0.114 13.074 9.368 1.00 93.50 80 HIS A N 1
ATOM 613 C CA . HIS A 1 80 ? -0.072 12.103 10.440 1.00 93.50 80 HIS A CA 1
ATOM 614 C C . HIS A 1 80 ? 0.601 12.603 11.719 1.00 93.50 80 HIS A C 1
ATOM 616 O O . HIS A 1 80 ? 1.686 13.190 11.675 1.00 93.50 80 HIS A O 1
ATOM 622 N N . GLU A 1 81 ? -0.065 12.422 12.862 1.00 94.12 81 GLU A N 1
ATOM 623 C CA . GLU A 1 81 ? 0.471 12.853 14.152 1.00 94.12 81 GLU A CA 1
ATOM 624 C C . GLU A 1 81 ? 1.554 11.870 14.633 1.00 94.12 81 GLU A C 1
ATOM 626 O O . GLU A 1 81 ? 1.254 10.693 14.868 1.00 94.12 81 GLU A O 1
ATOM 631 N N . PRO A 1 82 ? 2.804 12.327 14.845 1.00 91.44 82 PRO A N 1
ATOM 632 C CA . PRO A 1 82 ? 3.890 11.444 15.245 1.00 91.44 82 PRO A CA 1
ATOM 633 C C . PRO A 1 82 ? 3.574 10.660 16.522 1.00 91.44 82 PRO A C 1
ATOM 635 O O . PRO A 1 82 ? 3.168 11.225 17.535 1.00 91.44 82 PRO A O 1
ATOM 638 N N . GLY A 1 83 ? 3.822 9.352 16.488 1.00 90.75 83 GLY A N 1
ATOM 639 C CA . GLY A 1 83 ? 3.602 8.463 17.632 1.00 90.75 83 GLY A CA 1
ATOM 640 C C . GLY A 1 83 ? 2.160 7.981 17.803 1.00 90.75 83 GLY A C 1
ATOM 641 O O . GLY A 1 83 ? 1.903 7.208 18.724 1.00 90.75 83 GLY A O 1
ATOM 642 N N . THR A 1 84 ? 1.236 8.385 16.928 1.00 94.69 84 THR A N 1
ATOM 643 C CA . THR A 1 84 ? -0.098 7.775 16.858 1.00 94.69 84 THR A CA 1
ATOM 644 C C . THR A 1 84 ? -0.093 6.554 15.926 1.00 94.69 84 THR A C 1
ATOM 646 O O . THR A 1 84 ? 0.751 6.473 15.032 1.00 94.69 84 THR A O 1
ATOM 649 N N . PRO A 1 85 ? -0.976 5.561 16.123 1.00 95.62 85 PRO A N 1
ATOM 650 C CA . PRO A 1 85 ? -1.080 4.432 15.200 1.00 95.62 85 PRO A CA 1
ATOM 651 C C . PRO A 1 85 ? -1.543 4.877 13.800 1.00 95.62 85 PRO A C 1
ATOM 653 O O . PRO A 1 85 ? -2.171 5.926 13.642 1.00 95.62 85 PRO A O 1
ATOM 656 N N . TRP A 1 86 ? -1.235 4.086 12.774 1.00 96.50 86 TRP A N 1
ATOM 657 C CA . TRP A 1 86 ? -1.650 4.337 11.394 1.00 96.50 86 TRP A CA 1
ATOM 658 C C . TRP A 1 86 ? -2.981 3.648 11.077 1.00 96.50 86 TRP A C 1
ATOM 660 O O . TRP A 1 86 ? -3.133 2.467 11.404 1.00 96.50 86 TRP A O 1
ATOM 670 N N . PRO A 1 87 ? -3.923 4.335 10.405 1.00 94.56 87 PRO A N 1
ATOM 671 C CA . PRO A 1 87 ? -5.201 3.744 10.037 1.00 94.56 87 PRO A CA 1
ATOM 672 C C . PRO A 1 87 ? -5.038 2.662 8.962 1.00 94.56 87 PRO A C 1
ATOM 674 O O . PRO A 1 87 ? -4.416 2.884 7.922 1.00 94.56 87 PRO A O 1
ATOM 677 N N . LEU A 1 88 ? -5.667 1.508 9.178 1.00 94.38 88 LEU A N 1
ATOM 678 C CA . LEU A 1 88 ? -5.755 0.391 8.247 1.00 94.38 88 LEU A CA 1
ATOM 679 C C . LEU A 1 88 ? -7.219 0.104 7.922 1.00 94.38 88 LEU A C 1
ATOM 681 O O . LEU A 1 88 ? -7.918 -0.600 8.642 1.00 94.38 88 LEU A O 1
ATOM 685 N N . TYR A 1 89 ? -7.686 0.603 6.784 1.00 93.44 89 TYR A N 1
ATOM 686 C CA . TYR A 1 89 ? -9.066 0.377 6.374 1.00 93.44 89 TYR A CA 1
ATOM 687 C C . TYR A 1 89 ? -9.268 -1.024 5.804 1.00 93.44 89 TYR A C 1
ATOM 689 O O . TYR A 1 89 ? -8.565 -1.465 4.893 1.00 93.44 89 TYR A O 1
ATOM 697 N N . VAL A 1 90 ? -10.307 -1.691 6.292 1.00 94.94 90 VAL A N 1
ATOM 698 C CA . VAL A 1 90 ? -10.771 -2.977 5.779 1.00 94.94 90 VAL A CA 1
ATOM 699 C C . VAL A 1 90 ? -12.052 -2.766 4.973 1.00 94.94 90 VAL A C 1
ATOM 701 O O . VAL A 1 90 ? -12.893 -1.932 5.313 1.00 94.94 90 VAL A O 1
ATOM 704 N N . ALA A 1 91 ? -12.208 -3.511 3.877 1.00 95.88 91 ALA A N 1
ATOM 705 C CA . ALA A 1 91 ? -13.423 -3.457 3.074 1.00 95.88 91 ALA A CA 1
ATOM 706 C C . ALA A 1 91 ? -14.658 -3.806 3.923 1.00 95.88 91 ALA A C 1
ATOM 708 O O . ALA A 1 91 ? -14.637 -4.749 4.707 1.00 95.88 91 ALA A O 1
ATOM 709 N N . ALA A 1 92 ? -15.766 -3.092 3.715 1.00 95.88 92 ALA A N 1
ATOM 710 C CA . ALA A 1 92 ? -16.982 -3.248 4.522 1.00 95.88 92 ALA A CA 1
ATOM 711 C C . ALA A 1 92 ? -17.617 -4.654 4.468 1.00 95.88 92 ALA A C 1
ATOM 713 O O . ALA A 1 92 ? -18.446 -4.987 5.309 1.00 95.88 92 ALA A O 1
ATOM 714 N N . SER A 1 93 ? -17.271 -5.463 3.463 1.00 96.88 93 SER A N 1
ATOM 715 C CA . SER A 1 93 ? -17.731 -6.848 3.313 1.00 96.88 93 SER A CA 1
ATOM 716 C C . SER A 1 93 ? -16.936 -7.863 4.136 1.00 96.88 93 SER A C 1
ATOM 718 O O . SER A 1 93 ? -17.356 -9.014 4.230 1.00 96.88 93 SER A O 1
ATOM 720 N N . GLU A 1 94 ? -15.787 -7.472 4.680 1.00 97.50 94 GLU A N 1
ATOM 721 C CA . GLU A 1 94 ? -14.907 -8.353 5.442 1.00 97.50 94 GLU A CA 1
ATOM 722 C C . GLU A 1 94 ? -15.237 -8.315 6.939 1.00 97.50 94 GLU A C 1
ATOM 724 O O . GLU A 1 94 ? -15.783 -7.347 7.467 1.00 97.50 94 GLU A O 1
ATOM 729 N N . ASP A 1 95 ? -14.861 -9.377 7.649 1.00 96.81 95 ASP A N 1
ATOM 730 C CA . ASP A 1 95 ? -14.946 -9.423 9.107 1.00 96.81 95 ASP A CA 1
ATOM 731 C C . ASP A 1 95 ? -13.691 -8.788 9.724 1.00 96.81 95 ASP A C 1
ATOM 733 O O . ASP A 1 95 ? -12.654 -9.441 9.887 1.00 96.81 95 ASP A O 1
ATOM 737 N N . THR A 1 96 ? -13.790 -7.513 10.109 1.00 95.81 96 THR A N 1
ATOM 738 C CA . THR A 1 96 ? -12.696 -6.763 10.749 1.00 95.81 96 THR A CA 1
ATOM 739 C C . THR A 1 96 ? -12.173 -7.448 12.016 1.00 95.81 96 THR A C 1
ATOM 741 O O . THR A 1 96 ? -10.975 -7.395 12.301 1.00 95.81 96 THR A O 1
ATOM 744 N N . THR A 1 97 ? -13.024 -8.168 12.759 1.00 95.88 97 THR A N 1
ATOM 745 C CA . THR A 1 97 ? -12.578 -8.916 13.946 1.00 95.88 97 THR A CA 1
ATOM 746 C C . THR A 1 97 ? -11.672 -10.071 13.539 1.00 95.88 97 THR A C 1
ATOM 748 O O . THR A 1 97 ? -10.617 -10.277 14.147 1.00 95.88 97 THR A O 1
ATOM 751 N N . GLN A 1 98 ? -12.044 -10.813 12.495 1.00 96.81 98 GLN A N 1
ATOM 752 C CA . GLN A 1 98 ? -11.221 -11.900 11.971 1.00 96.81 98 GLN A CA 1
ATOM 753 C C . GLN A 1 98 ? -9.895 -11.382 11.397 1.00 96.81 98 GLN A C 1
ATOM 755 O O . GLN A 1 98 ? -8.846 -11.980 11.663 1.00 96.81 98 GLN A O 1
ATOM 760 N N . VAL A 1 99 ? -9.926 -10.265 10.663 1.00 94.75 99 VAL A N 1
ATOM 761 C CA . VAL A 1 99 ? -8.723 -9.604 10.132 1.00 94.75 99 VAL A CA 1
ATOM 762 C C . VAL A 1 99 ? -7.787 -9.209 11.273 1.00 94.75 99 VAL A C 1
ATOM 764 O O . VAL A 1 99 ? -6.634 -9.640 11.290 1.00 94.75 99 VAL A O 1
ATOM 767 N N . GLY A 1 100 ? -8.292 -8.506 12.290 1.00 95.44 100 GLY A N 1
ATOM 768 C CA . GLY A 1 100 ? -7.495 -8.104 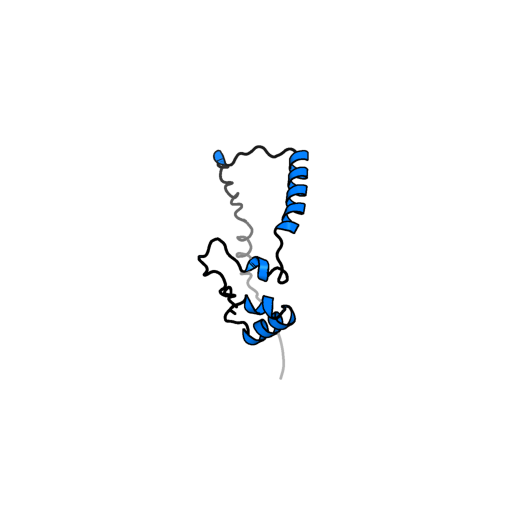13.450 1.00 95.44 100 GLY A CA 1
ATOM 769 C C . GLY A 1 100 ? -6.922 -9.291 14.226 1.00 95.44 100 GLY A C 1
ATOM 770 O O . GLY A 1 100 ? -5.773 -9.259 14.660 1.00 95.44 100 GLY A O 1
ATOM 771 N N . GLN A 1 101 ? -7.671 -10.389 14.366 1.00 95.88 101 GLN A N 1
ATOM 772 C CA . GLN A 1 101 ? -7.140 -11.613 14.973 1.00 95.88 101 GLN A CA 1
ATOM 773 C C . GLN A 1 101 ? -6.026 -12.250 14.143 1.00 95.88 101 GLN A C 1
ATOM 775 O O . GLN A 1 101 ? -5.085 -12.794 14.718 1.00 95.88 101 GLN A O 1
ATOM 780 N N . ARG A 1 102 ? -6.132 -12.241 12.810 1.00 93.75 102 ARG A N 1
ATOM 781 C CA . ARG A 1 102 ? -5.081 -12.775 11.939 1.00 93.75 102 ARG A CA 1
ATOM 782 C C . ARG A 1 102 ? -3.819 -11.918 12.042 1.00 93.75 102 ARG A C 1
ATOM 784 O O . ARG A 1 102 ? -2.757 -12.489 12.260 1.00 93.75 102 ARG A O 1
ATOM 791 N N . LEU A 1 103 ? -3.959 -10.594 11.997 1.00 92.50 103 LEU A N 1
ATOM 792 C CA . LEU A 1 103 ? -2.845 -9.652 12.137 1.00 92.50 103 LEU A CA 1
ATOM 793 C C . LEU A 1 103 ? -2.148 -9.772 13.499 1.00 92.50 103 LEU A C 1
ATOM 795 O O . LEU A 1 103 ? -0.931 -9.879 13.557 1.00 92.50 103 LEU A O 1
ATOM 799 N N . ARG A 1 104 ? -2.896 -9.884 14.604 1.00 93.56 104 ARG A N 1
ATOM 800 C CA . ARG A 1 104 ? -2.314 -10.098 15.946 1.00 93.56 104 ARG A CA 1
ATOM 801 C C . ARG A 1 104 ? -1.539 -11.409 16.107 1.00 93.56 104 ARG A C 1
ATOM 803 O O . ARG A 1 104 ? -0.799 -11.550 17.072 1.00 93.56 104 ARG A O 1
ATOM 810 N N . ARG A 1 105 ? -1.747 -12.398 15.228 1.00 93.75 105 ARG A N 1
ATOM 811 C CA . ARG A 1 105 ? -0.959 -13.644 15.230 1.00 93.75 105 ARG A CA 1
ATOM 812 C C . ARG A 1 105 ? 0.329 -13.523 14.416 1.00 93.75 105 ARG A C 1
ATOM 814 O O . ARG A 1 105 ? 1.237 -14.309 14.660 1.00 93.75 105 ARG A O 1
ATOM 821 N N . SER A 1 106 ? 0.382 -12.610 13.445 1.00 90.12 106 SER A N 1
ATOM 822 C CA . SER A 1 106 ? 1.555 -12.386 12.590 1.00 90.12 106 SER A CA 1
ATOM 823 C C . SER A 1 106 ? 2.451 -11.251 13.082 1.00 90.12 106 SER A C 1
ATOM 825 O O . SER A 1 106 ? 3.631 -11.254 12.762 1.00 90.12 106 SER A O 1
ATOM 827 N N . LEU A 1 107 ? 1.904 -10.311 13.854 1.00 91.94 107 LEU A N 1
ATOM 828 C CA . LEU A 1 107 ? 2.612 -9.158 14.404 1.00 91.94 107 LEU A CA 1
ATOM 829 C C . LEU A 1 107 ? 2.928 -9.355 15.889 1.00 91.94 107 LEU A C 1
ATOM 831 O O . LEU A 1 107 ? 2.149 -9.944 16.643 1.00 91.94 107 LEU A O 1
ATOM 835 N N . THR A 1 108 ? 4.054 -8.807 16.330 1.00 94.06 108 THR A N 1
ATOM 836 C CA . THR A 1 108 ? 4.360 -8.620 17.750 1.00 94.06 108 THR A CA 1
ATOM 837 C C . THR A 1 108 ? 3.415 -7.591 18.382 1.00 94.06 108 THR A C 1
ATOM 839 O O . THR A 1 108 ? 2.698 -6.857 17.703 1.00 94.06 108 THR A O 1
ATOM 842 N N . ALA A 1 109 ? 3.401 -7.509 19.715 1.00 94.62 109 ALA A N 1
ATOM 843 C CA . ALA A 1 109 ? 2.558 -6.540 20.419 1.00 94.62 109 ALA A CA 1
ATOM 844 C C . ALA A 1 109 ? 2.942 -5.078 20.116 1.00 94.62 109 ALA A C 1
ATOM 846 O O . ALA A 1 109 ? 2.062 -4.224 20.053 1.00 94.62 109 ALA A O 1
ATOM 847 N N . GLU A 1 110 ? 4.235 -4.801 19.924 1.00 94.62 110 GLU A N 1
ATOM 848 C CA . GLU A 1 110 ? 4.749 -3.469 19.581 1.00 94.62 110 GLU A CA 1
ATOM 849 C C . GLU A 1 110 ? 4.372 -3.075 18.152 1.00 94.62 110 GLU A C 1
ATOM 851 O O . GLU A 1 110 ? 3.928 -1.959 17.907 1.00 94.62 110 GLU A O 1
ATOM 856 N N . GLU A 1 111 ? 4.469 -4.012 17.215 1.00 94.31 111 GLU A N 1
ATOM 857 C CA . GLU A 1 111 ? 4.019 -3.824 15.836 1.00 94.31 111 GLU A CA 1
ATOM 858 C C . GLU A 1 111 ? 2.502 -3.638 15.751 1.00 94.31 111 GLU A C 1
ATOM 860 O O . GLU A 1 111 ? 2.018 -2.748 15.061 1.00 94.31 111 GLU A O 1
ATOM 865 N N . TRP A 1 112 ? 1.733 -4.427 16.507 1.00 95.12 112 TRP A N 1
ATOM 866 C CA . TRP A 1 112 ? 0.281 -4.274 16.579 1.00 95.12 112 TRP A CA 1
ATOM 867 C C . TRP A 1 112 ? -0.138 -2.912 17.152 1.00 95.12 112 TRP A C 1
ATOM 869 O O . TRP A 1 112 ? -1.153 -2.362 16.736 1.00 95.12 112 TRP A O 1
ATOM 879 N N . ALA A 1 113 ? 0.640 -2.344 18.078 1.00 95.00 113 ALA A N 1
ATOM 880 C CA . ALA A 1 113 ? 0.369 -1.019 18.634 1.00 95.00 113 ALA A CA 1
ATOM 881 C C . ALA A 1 113 ? 0.497 0.114 17.599 1.00 95.00 113 ALA A C 1
ATOM 883 O O . ALA A 1 113 ? 0.026 1.217 17.861 1.00 95.00 113 ALA A O 1
ATOM 884 N N . GLN A 1 114 ? 1.102 -0.148 16.436 1.00 94.88 114 GLN A N 1
ATOM 885 C CA . GLN A 1 114 ? 1.231 0.815 15.342 1.00 94.88 114 GLN A CA 1
ATOM 886 C C . GLN A 1 114 ? 0.030 0.809 14.387 1.00 94.88 114 GLN A C 1
ATOM 888 O O . GLN A 1 114 ? -0.018 1.649 13.494 1.00 94.88 114 GLN A O 1
ATOM 893 N N . VAL A 1 115 ? -0.932 -0.105 14.558 1.00 95.50 115 VAL A N 1
ATOM 894 C CA . VAL A 1 115 ? -2.087 -0.262 13.662 1.00 95.50 115 VAL A CA 1
ATOM 895 C C . VAL A 1 115 ? -3.371 0.196 14.351 1.00 95.50 115 VAL A C 1
ATOM 897 O O . VAL A 1 115 ? -3.730 -0.317 15.412 1.00 95.50 115 VAL A O 1
ATOM 900 N N . ASP A 1 116 ? -4.091 1.114 13.712 1.00 95.12 116 ASP A N 1
ATOM 901 C CA . ASP A 1 116 ? -5.486 1.443 14.013 1.00 95.12 116 ASP A CA 1
ATOM 902 C C . ASP A 1 116 ? -6.384 0.778 12.962 1.00 95.12 116 ASP A C 1
ATOM 904 O O . ASP A 1 116 ? -6.393 1.192 11.807 1.00 95.12 116 ASP A O 1
ATOM 908 N N . LEU A 1 117 ? -7.060 -0.314 13.332 1.00 94.00 117 LEU A N 1
ATOM 909 C CA . LEU A 1 117 ? -7.861 -1.144 12.419 1.00 94.00 117 LEU A CA 1
ATOM 910 C C . LEU A 1 117 ? -9.351 -0.790 12.468 1.00 94.00 117 LEU A C 1
ATOM 912 O O . LEU A 1 117 ? -9.922 -0.897 13.579 1.00 94.00 117 LEU A O 1
#

Sequence (117 aa):
MSMMHRASRWRPLGLLLLATLALGSGAAMAQQAPDPTTRVAPPTPERLDTLRAYIDRTWGTLTRSHDDLLEALPDDKIDHEPGTPWPLYVAASEDTTQVGQRLRRSLTAEEWAQVDL

=== Feature glossary ===
A reading guide for the features in this record.

Start from the sequence.

  · Sequence gives the chain of amino acids in standard one-letter code (A=alanine, C=cysteine, …, Y=tyrosine), read N→C. It is the only feature that is directly encoded by the gene; all structural features are derived from the folded form of this sequence.

Fold it, and you get atomic coordinates and the backbone conformation that goes with them.

  · The mmCIF table is the protein's shape written out atom by atom. For each backbone N, Cα, C, and carbonyl O, it records an (x, y, z) coordinate triple in Å plus the residue type, chain letter, and residue number.

  · Backbone dihedral angles. Every residue except chain termini has a φ (preceding-C → N → Cα → C) and a ψ (N → Cα → C → next-N). They are reported in degrees following the IUPAC sign convention. Secondary structure is essentially a statement about which (φ, ψ) basin each residue occupies.

  · DSSP 8-state secondary structure assigns each residue one of H (α-helix), G (3₁₀-helix), I (π-helix), E (extended β-strand), B (isolated β-bridge), T (hydrogen-bonded turn), S (bend), or '-' (coil). The assignment 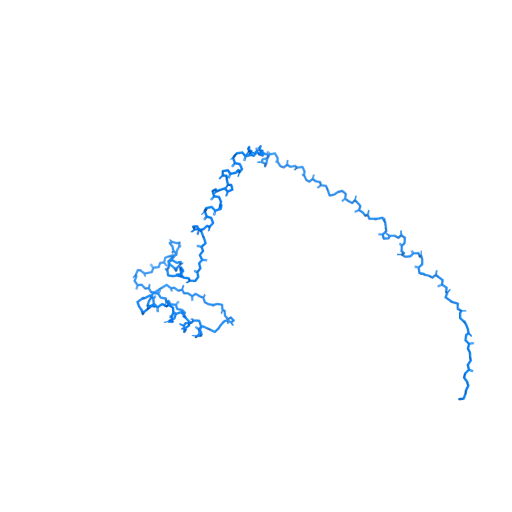is computed from backbone hydrogen-bond geometry via the Kabsch–Sander algorithm.

  · P-SEA three-state annotation labels each residue as helix, strand, or coil based purely on the geometry of the Cα trace. It serves as a fallback when the full backbone (and thus DSSP) is unavailable.

Summarize the fold with a handful of shape descriptors and a per-residue structural alphabet.

  · Radius of gyration (Rg) is the root-mean-square distance of Cα atoms from their centroid — a single number for overall size and compactness. A globular domain of N residues has Rg ≈ 2.2·N^0.38 Å; an extended or disordered chain has a much larger Rg. The Cα contact count is the number of residue pairs whose Cα atoms are within 8 Å and are more than four positions apart in sequence — a standard proxy for tertiary packing density. The bounding box is the smallest axis-aligned box enclosing all Cα atoms.

  · Foldseek's 3Di representation compresses backbone geometry into a per-residue letter drawn from a learned twenty-state alphabet. It captures the tertiary interaction pattern around each residue — which residues are packed against it in space, regardless of where they are in sequence.

  · Accessible surface area quantifies burial. A residue with SASA near zero is packed into the hydrophobic core; one with SASA >100 Å² sits on the surface. Computed here via the Shrake–Rupley numerical algorithm with a 1.4 Å probe.

Ask how reliable the model is.

  · For AlphaFold models, the B-factor field carries pLDDT — the model's own estimate of local accuracy on a 0–100 scale. Regions with pLDDT<50 should be treated as essentially unmodeled; they often correspond to intrinsically disordered segments.

  · For experimental (PDB) structures, the B-factor (temperature factor) quantifies the positional spread of each atom in the crystal — a combination of thermal vibration and static disorder — in units of Å². High B-factors mark flexible loops or poorly resolved regions; low B-factors mark the rigid, well-ordered core.

  · PAE(i, j) answers: if I align the predicted and true structures on residue i, how far off (in Å) do I expect residue j to be? A block-diagonal PAE matrix with low values on the blocks and high values off-diagonal is the signature of a multi-domain protein with confidently predicted domains but uncertain inter-domain orientation.

Place it in context: what it resembles, what it is annotated as, and how it looks.

  · Structural nearest neighbors (via Foldseek easy-search vs the PDB). Reported per hit: target PDB id, E-value, and alignment TM-score. A TM-score above ~0.5 is the conventional threshold for 'same fold'.

  · Functional annotations link the protein to curated databases. InterPro entries identify conserved domains and families by matching the sequence against member-database signatures (Pfam, PROSITE, CDD, …). Gene Ontology (GO) terms describe molecular function, biological process, and cellular component in a controlled vocabulary. CATH places the structure in a hierarchical fold classification (Class/Architecture/Topology/Homologous-superfamily). The organism is the source species.

  · Plot images: a contact map (which residues are close in 3D, as an N×N binary image), a Ramachandran scatter (backbone torsion angles, revealing secondary-structure composition at a glance), and — for AlphaFold structures — a PAE heatmap (pairwise prediction confidence).

  · Structure images are PyMOL renders from six orthogonal camera directions. Cartoon representation draws helices as coils and strands as arrows; sticks shows the backbone as bonds; surface shows the solvent-excluded envelope. Rainbow coloring maps sequence position to hue (blue→red, N→C); chain coloring assigns a distinct color per polypeptide.